Protein AF-A0A401PSB8-F1 (afdb_monomer)

Secondary structure (DSSP, 8-state):
--TTTTT-EEEEEES-EEEEEEETTEEEEEEEEPPPP---TTS--S-------EEEEEEEEEE--TTS-PPEEEEEE-EEEPPTTTTTT-SEEE-B--SHHHHHHHH-TTTS-HHHHHTT-S--S--EEEE--GGGGSTT--SGGGGS-------------------

InterPro domains:
  IPR003738 SOS response associated peptidase (SRAP) [PF02586] (5-138)
  IPR003738 SOS response associated peptidase (SRAP) [PTHR13604] (4-153)
  IPR036590 SOS response associated peptidase-like [G3DSA:3.90.1680.10] (1-156)
  IPR036590 SOS response associated peptidase-like [SSF143081] (4-150)

Mean predicted aligned error: 9.27 Å

pLDDT: mean 84.74, std 18.66, range [34.97, 98.44]

Foldseek 3Di:
DDLLQVLQKDWDKDQFDWFWADDPNDTWIKTKHFDFDPPPPPPPDPDDPDGDIWTFIKGWDWDADPVGDDIDIDMDFDKDAEDPVCVNGDRIDTLTQPDPVLNCLRNCCPPHHSVRNVVSRYYDPRMDMATADCCVVDVVDDDPSRNDHDDDPDPPPPPPPPPPDDD

Sequence (167 aa):
MDPFVKGQRCVVLADGFYEWQRQHGEKQPYFIYFPQTCEKEEAGGEEWAGRRLLTMAGLFDSWRPPCGGEALYTYTVITVEASKAMDWIHDRMPAILDGEEAVRMWLDYGEIPAMEAVKLIRPTESIALHPVSTVVNNSRNDFLECIKPIELGVKKVGVLFICFANS

Radius of gyration: 21.99 Å; Cα contacts (8 Å, |Δi|>4): 264; chains: 1; bounding box: 59×45×86 Å

Organism: Scyliorhinus torazame (NCBI:txid75743)

Nearest PDB structures (foldseek):
  6oeb-assembly1_A  TM=9.125E-01  e=1.019E-20  Homo sapiens
  6oov-assembly1_A  TM=9.532E-01  e=9.124E-20  Homo sapiens
  6oov-assembly1_B-2  TM=9.581E-01  e=1.397E-19  Homo sapiens
  5ko9-assembly1_A  TM=9.402E-01  e=4.670E-20  Homo sapiens
  6oea-assembly1_A  TM=9.131E-01  e=8.585E-20  Homo sapiens

Structure (mmCIF, N/CA/C/O backbone):
data_AF-A0A401PSB8-F1
#
_entry.id   AF-A0A401PSB8-F1
#
loop_
_atom_site.group_PDB
_atom_site.id
_atom_site.type_symbol
_atom_site.label_atom_id
_atom_site.label_alt_id
_atom_site.label_comp_id
_atom_site.label_asym_id
_atom_site.label_entity_id
_atom_site.label_seq_id
_atom_site.pdbx_PDB_ins_code
_atom_site.Cartn_x
_atom_site.Cartn_y
_atom_site.Cartn_z
_atom_site.occupancy
_atom_site.B_iso_or_equiv
_atom_site.auth_seq_id
_atom_site.auth_comp_id
_atom_site.auth_asym_id
_atom_site.auth_atom_id
_atom_site.pdbx_PDB_model_num
ATOM 1 N N . MET A 1 1 ? 9.169 -15.602 -17.769 1.00 48.00 1 MET A N 1
ATOM 2 C CA . MET A 1 1 ? 10.355 -14.925 -17.199 1.00 48.00 1 MET A CA 1
ATOM 3 C C . MET A 1 1 ? 9.893 -14.093 -16.022 1.00 48.00 1 MET A C 1
ATOM 5 O O . MET A 1 1 ? 8.833 -13.491 -16.127 1.00 48.00 1 MET A O 1
ATOM 9 N N . ASP A 1 2 ? 10.655 -14.127 -14.935 1.00 65.62 2 ASP A N 1
ATOM 10 C CA . ASP A 1 2 ? 10.351 -13.497 -13.649 1.00 65.62 2 ASP A CA 1
ATOM 11 C C . ASP A 1 2 ? 10.248 -11.952 -13.772 1.00 65.62 2 ASP A C 1
ATOM 13 O O . ASP A 1 2 ? 11.185 -11.337 -14.296 1.00 65.62 2 ASP A O 1
ATOM 17 N N . PRO A 1 3 ? 9.142 -11.311 -13.333 1.00 62.25 3 PRO A N 1
ATOM 18 C CA . PRO A 1 3 ? 8.975 -9.852 -13.351 1.00 62.25 3 PRO A CA 1
ATOM 19 C C . PRO A 1 3 ? 10.100 -9.081 -12.648 1.00 62.25 3 PRO A C 1
ATOM 21 O O . PRO A 1 3 ? 10.459 -7.984 -13.083 1.00 62.25 3 PRO A O 1
ATOM 24 N N . PHE A 1 4 ? 10.712 -9.666 -11.613 1.00 64.12 4 PHE A N 1
ATOM 25 C CA . PHE A 1 4 ? 11.840 -9.057 -10.904 1.00 64.12 4 PHE A CA 1
ATOM 26 C C . PHE A 1 4 ? 13.067 -8.882 -11.806 1.00 64.12 4 PHE A C 1
ATOM 28 O O . PHE A 1 4 ? 13.812 -7.912 -11.663 1.00 64.12 4 PHE A O 1
ATOM 35 N N . VAL A 1 5 ? 13.256 -9.792 -12.765 1.00 64.69 5 VAL A N 1
ATOM 36 C CA . VAL A 1 5 ? 14.401 -9.807 -13.687 1.00 64.69 5 VAL A CA 1
ATOM 37 C C . VAL A 1 5 ? 14.212 -8.822 -14.841 1.00 64.69 5 VAL A C 1
ATOM 39 O O . VAL A 1 5 ? 15.187 -8.307 -15.376 1.00 64.69 5 VAL A O 1
ATOM 42 N N . LYS A 1 6 ? 12.965 -8.506 -15.207 1.00 76.94 6 LYS A N 1
ATOM 43 C CA . LYS A 1 6 ? 12.656 -7.513 -16.250 1.00 76.94 6 LYS A CA 1
ATOM 44 C C . LYS A 1 6 ? 12.732 -6.061 -15.762 1.00 76.94 6 LYS A C 1
ATOM 46 O O . LYS A 1 6 ? 12.489 -5.157 -16.554 1.00 76.94 6 LYS A O 1
ATOM 51 N N . GLY A 1 7 ? 13.009 -5.835 -14.475 1.00 78.31 7 GLY A N 1
ATOM 52 C CA . GLY A 1 7 ? 13.048 -4.490 -13.897 1.00 78.31 7 GLY A CA 1
ATOM 53 C C . GLY A 1 7 ? 11.680 -3.808 -13.827 1.00 78.31 7 GLY A C 1
ATOM 54 O O . GLY A 1 7 ? 11.611 -2.592 -13.694 1.00 78.31 7 GLY A O 1
ATOM 55 N N . GLN A 1 8 ? 10.578 -4.563 -13.899 1.00 92.44 8 GLN A N 1
ATOM 56 C CA . GLN A 1 8 ? 9.222 -4.004 -13.893 1.00 92.44 8 GLN A CA 1
ATOM 57 C C . GLN A 1 8 ? 8.739 -3.702 -12.467 1.00 92.44 8 GLN A C 1
ATOM 59 O O . GLN A 1 8 ? 7.695 -4.177 -12.022 1.00 92.44 8 GLN A O 1
ATOM 64 N N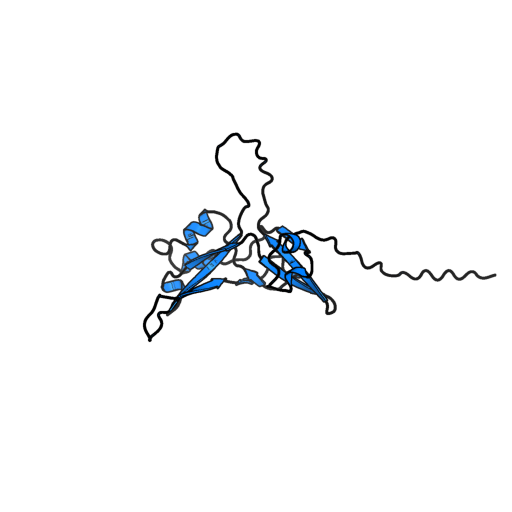 . ARG A 1 9 ? 9.543 -2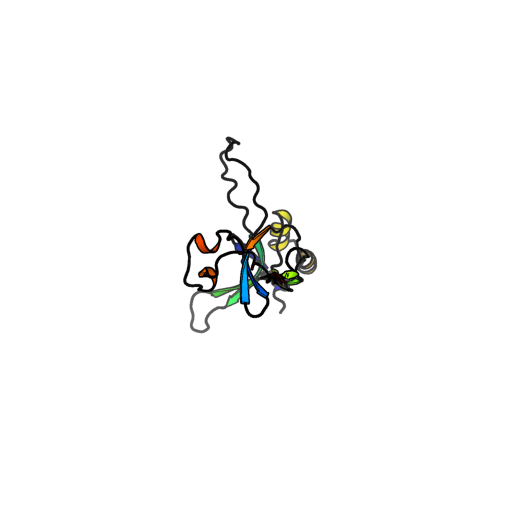.938 -11.727 1.00 95.06 9 ARG A N 1
ATOM 65 C CA . ARG A 1 9 ? 9.282 -2.532 -10.346 1.00 95.06 9 ARG A CA 1
ATOM 66 C C . ARG A 1 9 ? 8.634 -1.154 -10.344 1.00 95.06 9 ARG A C 1
ATOM 68 O O . ARG A 1 9 ? 9.072 -0.258 -11.058 1.00 95.06 9 ARG A O 1
ATOM 75 N N . CYS A 1 10 ? 7.582 -0.985 -9.555 1.00 96.62 10 CYS A N 1
ATOM 76 C CA . CYS A 1 10 ? 6.912 0.298 -9.366 1.00 96.62 10 CYS A CA 1
ATOM 77 C C . CYS A 1 10 ? 6.659 0.565 -7.882 1.00 96.62 10 CYS A C 1
ATOM 79 O O . CYS A 1 10 ? 6.723 -0.343 -7.051 1.00 96.62 10 CYS A O 1
ATOM 81 N N . VAL A 1 11 ? 6.366 1.821 -7.555 1.00 98.06 11 VAL A N 1
ATOM 82 C CA . VAL A 1 11 ? 5.865 2.213 -6.237 1.00 98.06 11 VAL A CA 1
ATOM 83 C C . VAL A 1 11 ? 4.413 2.629 -6.390 1.00 98.06 11 VAL A C 1
ATOM 85 O O . VAL A 1 11 ? 4.094 3.510 -7.185 1.00 98.06 11 VAL A O 1
ATOM 88 N N . VAL A 1 12 ? 3.536 1.970 -5.642 1.00 98.12 12 VAL A N 1
ATOM 89 C CA . VAL A 1 12 ? 2.115 2.301 -5.574 1.00 98.12 12 VAL A CA 1
ATOM 90 C C . VAL A 1 12 ? 1.926 3.299 -4.441 1.00 98.12 12 VAL A C 1
ATOM 92 O O . VAL A 1 12 ? 2.293 3.018 -3.299 1.00 98.12 12 VAL A O 1
ATOM 95 N N . LEU A 1 13 ? 1.379 4.463 -4.777 1.00 97.62 13 LEU A N 1
ATOM 96 C CA . LEU A 1 13 ? 1.123 5.549 -3.838 1.00 97.62 13 LEU A CA 1
ATOM 97 C C . LEU A 1 13 ? -0.315 5.482 -3.328 1.00 97.62 13 LEU A C 1
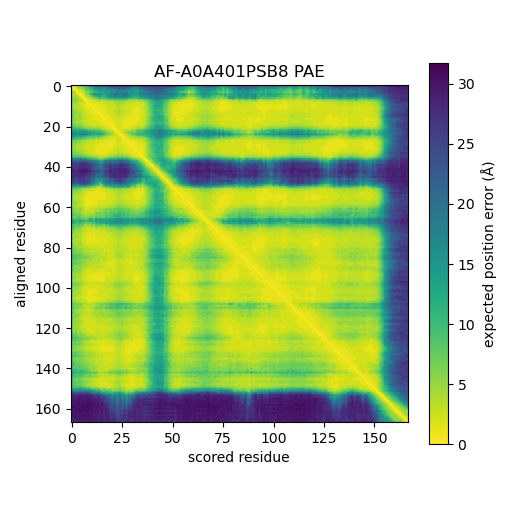ATOM 99 O O . LEU A 1 13 ? -1.237 5.239 -4.106 1.00 97.62 13 LEU A O 1
ATOM 103 N N . ALA A 1 14 ? -0.502 5.727 -2.034 1.00 96.31 14 ALA A N 1
ATOM 104 C CA . ALA A 1 14 ? -1.819 5.865 -1.421 1.00 96.31 14 ALA A CA 1
ATOM 105 C C . ALA A 1 14 ? -1.753 6.761 -0.177 1.00 96.31 14 ALA A C 1
ATOM 107 O O . ALA A 1 14 ? -0.714 6.838 0.472 1.00 96.31 14 ALA A O 1
ATOM 108 N N . ASP A 1 15 ? -2.867 7.377 0.224 1.00 94.75 15 ASP A N 1
ATOM 109 C CA . ASP A 1 15 ? -2.970 8.006 1.555 1.00 94.75 15 ASP A CA 1
ATOM 110 C C . ASP A 1 15 ? -2.819 6.977 2.689 1.00 94.75 15 ASP A C 1
ATOM 112 O O . ASP A 1 15 ? -2.384 7.289 3.797 1.00 94.75 15 ASP A O 1
ATOM 116 N N . GLY A 1 16 ? -3.219 5.743 2.395 1.00 96.06 16 GLY A N 1
ATOM 117 C CA . GLY A 1 16 ? -3.250 4.589 3.274 1.00 96.06 16 GLY A CA 1
ATOM 118 C C . GLY A 1 16 ? -4.023 3.455 2.603 1.00 96.06 16 GLY A C 1
ATOM 119 O O . GLY A 1 16 ? -4.469 3.583 1.462 1.00 96.06 16 GLY A O 1
ATOM 120 N N . PHE A 1 17 ? -4.200 2.343 3.304 1.00 97.25 17 PHE A N 1
ATOM 121 C CA . PHE A 1 17 ? -5.000 1.213 2.841 1.00 97.25 17 PHE A CA 1
ATOM 122 C C . PHE A 1 17 ? -6.001 0.781 3.910 1.00 97.25 17 PHE A C 1
ATOM 124 O O . PHE A 1 17 ? -5.859 1.109 5.089 1.00 97.25 17 PHE A O 1
ATOM 131 N N . TYR A 1 18 ? -7.026 0.051 3.482 1.00 97.38 18 TYR A N 1
ATOM 132 C CA . TYR A 1 18 ? -8.040 -0.500 4.371 1.00 97.38 18 TYR A CA 1
ATOM 133 C C . TYR A 1 18 ? -7.773 -1.972 4.646 1.00 97.38 18 TYR A C 1
ATOM 135 O O . TYR A 1 18 ? -7.424 -2.712 3.728 1.00 97.38 18 TYR A O 1
ATOM 143 N N . GLU A 1 19 ? -8.007 -2.403 5.882 1.00 97.50 19 GLU A N 1
ATOM 144 C CA . GLU A 1 19 ? -8.045 -3.821 6.230 1.00 97.50 19 GLU A CA 1
ATOM 145 C C . GLU A 1 19 ? -9.181 -4.111 7.216 1.00 97.50 19 GLU A C 1
ATOM 147 O O . GLU A 1 19 ? -9.534 -3.274 8.049 1.00 97.50 19 GLU A O 1
ATOM 152 N N . TRP A 1 20 ? -9.786 -5.295 7.112 1.00 96.62 20 TRP A N 1
ATOM 153 C CA . TRP A 1 20 ? -10.951 -5.678 7.905 1.00 96.62 20 TRP A CA 1
ATOM 154 C C . TRP A 1 20 ? -10.585 -6.706 8.962 1.00 96.62 20 TRP A C 1
ATOM 156 O O . TRP A 1 20 ? -10.456 -7.899 8.675 1.00 96.62 20 TRP A O 1
ATOM 166 N N . GLN A 1 21 ? -10.572 -6.265 10.217 1.00 95.75 21 GLN A N 1
ATOM 167 C CA . GLN A 1 21 ? -10.483 -7.176 11.341 1.00 95.75 21 GLN A CA 1
ATOM 168 C C . GLN A 1 21 ? -11.761 -8.013 11.439 1.00 95.75 21 GLN A C 1
ATOM 170 O O . GLN A 1 21 ? -12.870 -7.479 11.513 1.00 95.75 21 GLN A O 1
ATOM 175 N N . ARG A 1 22 ? -11.612 -9.337 11.498 1.00 91.62 22 ARG A N 1
ATOM 176 C CA . ARG A 1 22 ? -12.731 -10.262 11.713 1.00 91.62 22 ARG A CA 1
ATOM 177 C C . ARG A 1 22 ? -12.864 -10.588 13.196 1.00 91.62 22 ARG A C 1
ATOM 179 O O . ARG A 1 22 ? -11.980 -11.221 13.763 1.00 91.62 22 ARG A O 1
ATOM 186 N N . GLN A 1 23 ? -13.988 -10.224 13.810 1.00 83.75 23 GLN A N 1
ATOM 187 C CA . GLN A 1 23 ? -14.314 -10.618 15.183 1.00 83.75 23 GLN A CA 1
ATOM 188 C C . GLN A 1 23 ? -15.766 -11.077 15.285 1.00 83.75 23 GLN A C 1
ATOM 190 O O . GLN A 1 23 ? -16.672 -10.358 14.885 1.00 83.75 23 GLN A O 1
ATOM 195 N N . HIS A 1 24 ? -16.002 -12.260 15.861 1.00 81.06 24 HIS A N 1
ATOM 196 C CA . HIS A 1 24 ? -17.350 -12.761 16.182 1.00 81.06 24 HIS A CA 1
ATOM 197 C C . HIS A 1 24 ? -18.366 -12.700 15.018 1.00 81.06 24 HIS A C 1
ATOM 199 O O . HIS A 1 24 ? -19.553 -12.482 15.234 1.00 81.06 24 HIS A O 1
ATOM 205 N N . GLY A 1 25 ? -17.905 -12.889 13.776 1.00 82.50 25 GLY A N 1
ATOM 206 C CA . GLY A 1 25 ? -18.744 -12.816 12.571 1.00 82.50 25 GLY A CA 1
ATOM 207 C C . GLY A 1 25 ? -18.971 -11.401 12.022 1.00 82.50 25 GLY A C 1
ATOM 208 O O . GLY A 1 25 ? -19.492 -11.258 10.919 1.00 82.50 25 GLY A O 1
ATOM 209 N N . GLU A 1 26 ? -18.523 -10.368 12.734 1.00 88.06 26 GLU A N 1
ATOM 210 C CA . GLU A 1 26 ? -18.517 -8.976 12.290 1.00 88.06 26 GLU A CA 1
ATOM 211 C C . GLU A 1 26 ? -17.144 -8.610 11.693 1.00 88.06 26 GLU A C 1
ATOM 213 O O . GLU A 1 26 ? -16.110 -9.206 12.020 1.00 88.06 26 GLU A O 1
ATOM 218 N N . LYS A 1 27 ? -17.136 -7.635 10.775 1.00 93.00 27 LYS A N 1
ATOM 219 C CA . LYS A 1 27 ? -15.915 -7.080 10.179 1.00 93.00 27 LYS A CA 1
ATOM 220 C C . LYS A 1 27 ? -15.781 -5.612 10.557 1.00 93.00 27 LYS A C 1
ATOM 222 O O . LYS A 1 27 ? -16.610 -4.808 10.134 1.00 93.00 27 LYS A O 1
ATOM 227 N N . GLN A 1 28 ? -14.727 -5.275 11.291 1.00 95.81 28 GLN A N 1
ATOM 228 C CA . GLN A 1 28 ? -14.382 -3.897 11.619 1.00 95.81 28 GLN A CA 1
ATOM 229 C C . GLN A 1 28 ? -13.305 -3.392 10.644 1.00 95.81 28 GLN A C 1
ATOM 231 O O . GLN A 1 28 ? -12.190 -3.916 10.676 1.00 95.81 28 GLN A O 1
ATOM 236 N N . PRO A 1 29 ? -13.603 -2.409 9.774 1.00 96.94 29 PRO A N 1
ATOM 237 C CA . PRO A 1 29 ? -12.589 -1.806 8.918 1.00 96.94 29 PRO A CA 1
ATOM 238 C C . PRO A 1 29 ? -11.654 -0.884 9.708 1.00 96.94 29 PRO A C 1
ATOM 240 O O . PRO A 1 29 ? -12.083 -0.112 10.572 1.00 96.94 29 PRO A O 1
ATOM 243 N N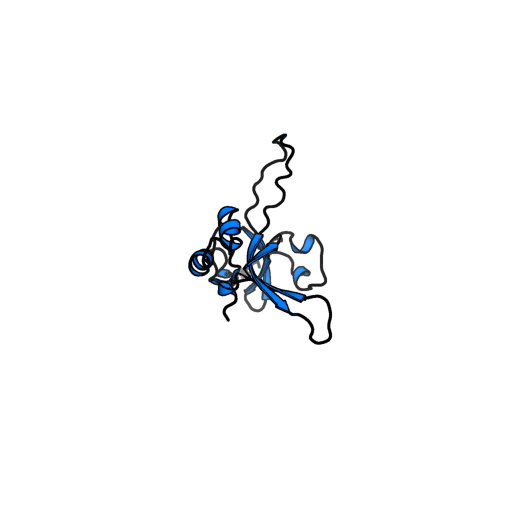 . TYR A 1 30 ? -10.376 -0.939 9.364 1.00 97.44 30 TYR A N 1
ATOM 244 C CA . TYR A 1 30 ? -9.323 -0.047 9.827 1.00 97.44 30 TYR A CA 1
ATOM 245 C C . TYR A 1 30 ? -8.702 0.661 8.632 1.00 97.44 30 TYR A C 1
ATOM 247 O O . TYR A 1 30 ? -8.571 0.069 7.563 1.00 97.44 30 TYR A O 1
ATOM 255 N N . PHE A 1 31 ? -8.309 1.916 8.826 1.00 97.62 31 PHE A N 1
ATOM 256 C CA . PHE A 1 31 ? -7.480 2.651 7.880 1.00 97.62 31 PHE A CA 1
ATOM 257 C C . PHE A 1 31 ? -6.046 2.694 8.407 1.00 97.62 31 PHE A C 1
ATOM 259 O O . PHE A 1 31 ? -5.824 3.107 9.547 1.00 97.62 31 PHE A O 1
ATOM 266 N N . ILE A 1 32 ? -5.093 2.240 7.592 1.00 97.44 32 ILE A N 1
ATOM 267 C CA . ILE A 1 32 ? -3.675 2.076 7.928 1.00 97.44 32 ILE A CA 1
ATOM 268 C C . ILE A 1 32 ? -2.833 2.978 7.023 1.00 97.44 32 ILE A C 1
ATOM 270 O O . ILE A 1 32 ? -2.998 2.974 5.806 1.00 97.44 32 ILE A O 1
ATOM 274 N N . TYR A 1 33 ? -1.929 3.758 7.609 1.00 96.50 33 TYR A N 1
ATOM 275 C CA . TYR A 1 33 ? -1.173 4.812 6.928 1.00 96.50 33 TYR A CA 1
ATOM 276 C C . TYR A 1 33 ? 0.177 5.051 7.620 1.00 96.50 33 TYR A C 1
ATOM 278 O O . TYR A 1 33 ? 0.407 4.580 8.736 1.00 96.50 33 TYR A O 1
ATOM 286 N N . PHE A 1 34 ? 1.092 5.789 6.984 1.00 95.25 34 PHE A N 1
ATOM 287 C CA . PHE A 1 34 ? 2.307 6.227 7.678 1.00 95.25 34 PHE A CA 1
ATOM 288 C C . PHE A 1 34 ? 1.964 7.193 8.817 1.00 95.25 34 PHE A C 1
ATOM 290 O O . PHE A 1 34 ? 1.100 8.054 8.631 1.00 95.25 34 PHE A O 1
ATOM 297 N N . PRO A 1 35 ? 2.668 7.145 9.962 1.00 92.75 35 PRO A N 1
ATOM 298 C CA . PRO A 1 35 ? 2.597 8.210 10.953 1.00 92.75 35 PRO A CA 1
ATOM 299 C C . PRO A 1 35 ? 2.866 9.568 10.294 1.00 92.75 35 PRO A C 1
ATOM 301 O O . PRO A 1 35 ? 3.847 9.736 9.568 1.00 92.75 35 PRO A O 1
ATOM 304 N N . GLN A 1 36 ? 1.961 10.515 10.520 1.00 88.56 36 GLN A N 1
ATOM 305 C CA . GLN A 1 36 ? 2.049 11.865 9.969 1.00 88.56 36 GLN A CA 1
ATOM 306 C C . GLN A 1 36 ? 2.802 12.746 10.963 1.00 88.56 36 GLN A C 1
ATOM 308 O O . GLN A 1 36 ? 2.509 12.705 12.160 1.00 88.56 36 GLN A O 1
ATOM 313 N N . THR A 1 37 ? 3.777 13.521 10.492 1.00 77.94 37 THR A N 1
ATOM 314 C CA . THR A 1 37 ? 4.449 14.510 11.332 1.00 77.94 37 THR A CA 1
ATOM 315 C C . THR A 1 37 ? 3.533 15.716 11.497 1.00 77.94 37 THR A C 1
ATOM 317 O O . THR A 1 37 ? 2.938 16.214 10.545 1.00 77.94 37 THR A O 1
ATOM 320 N N . CYS A 1 38 ? 3.400 16.200 12.729 1.00 56.75 38 CYS A N 1
ATOM 321 C CA . CYS A 1 38 ? 2.753 17.476 13.014 1.00 56.75 38 CYS A CA 1
ATOM 322 C C . CYS A 1 38 ? 3.741 18.610 12.707 1.00 56.75 38 CYS A C 1
ATOM 324 O O . CYS A 1 38 ? 4.046 19.415 13.587 1.0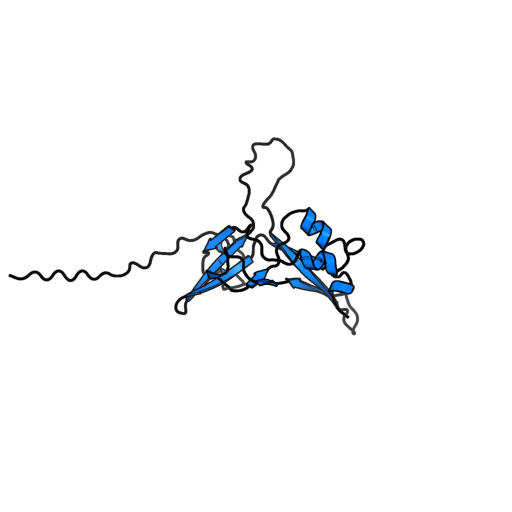0 56.75 38 CYS A O 1
ATOM 326 N N . GLU A 1 39 ? 4.324 18.639 11.508 1.00 52.97 39 GLU A N 1
ATOM 327 C CA . GLU A 1 39 ? 5.077 19.810 11.077 1.00 52.97 39 GLU A CA 1
ATOM 328 C C . GLU A 1 39 ? 4.048 20.891 10.792 1.00 52.97 39 GLU A C 1
ATOM 330 O O . GLU A 1 39 ? 3.423 20.959 9.737 1.00 52.97 39 GLU A O 1
ATOM 335 N N . LYS A 1 40 ? 3.778 21.672 11.839 1.00 46.97 40 LYS A N 1
ATOM 336 C CA . LYS A 1 40 ? 3.005 22.891 11.731 1.00 46.97 40 LYS A CA 1
ATOM 337 C C . LYS A 1 40 ? 3.574 23.714 10.581 1.00 46.97 40 LYS A C 1
ATOM 339 O O . LYS A 1 40 ? 4.790 23.840 10.451 1.00 46.97 40 LYS A O 1
ATOM 344 N N . GLU A 1 41 ? 2.676 24.375 9.871 1.00 49.41 41 GLU A N 1
ATOM 345 C CA . GLU A 1 41 ? 2.894 25.446 8.891 1.00 49.41 41 GLU A CA 1
ATOM 346 C C . GLU A 1 41 ? 3.704 26.659 9.442 1.00 49.41 41 GLU A C 1
ATOM 348 O O . GLU A 1 41 ? 3.647 27.753 8.892 1.00 49.41 41 GLU A O 1
ATOM 353 N N . GLU A 1 42 ? 4.435 26.515 10.557 1.00 46.75 42 GLU A N 1
ATOM 354 C CA . GLU A 1 42 ? 5.229 27.550 11.233 1.00 46.75 42 GLU A CA 1
ATOM 355 C C . GLU A 1 42 ? 6.653 27.698 10.655 1.00 46.75 42 GLU A C 1
ATOM 357 O O . GLU A 1 42 ? 7.359 28.644 11.006 1.00 46.75 42 GLU A O 1
ATOM 362 N N . ALA A 1 43 ? 7.093 26.819 9.750 1.00 45.84 43 ALA A N 1
ATOM 363 C CA . ALA A 1 43 ? 8.310 27.048 8.981 1.00 45.84 43 ALA A CA 1
ATOM 364 C C . ALA A 1 43 ? 7.949 27.829 7.713 1.00 45.84 43 ALA A C 1
ATOM 366 O O . ALA A 1 43 ? 7.386 27.270 6.780 1.00 45.84 43 ALA A O 1
ATOM 367 N N . GLY A 1 44 ? 8.290 29.120 7.670 1.00 46.25 44 GLY A N 1
ATOM 368 C CA . GLY A 1 44 ? 8.208 29.979 6.480 1.00 46.25 44 GLY A CA 1
ATOM 369 C C . GLY A 1 44 ? 9.162 29.574 5.343 1.00 46.25 44 GLY A C 1
ATOM 370 O O . GLY A 1 44 ? 9.829 30.434 4.775 1.00 46.25 44 GLY A O 1
ATOM 371 N N . GLY A 1 45 ? 9.270 28.274 5.059 1.00 52.03 45 GLY A N 1
ATOM 372 C CA . GLY A 1 45 ? 9.833 27.711 3.841 1.00 52.03 45 GLY A CA 1
ATOM 373 C C . GLY A 1 45 ? 8.700 27.380 2.872 1.00 52.03 45 GLY A C 1
ATOM 374 O O . GLY A 1 45 ? 7.655 26.878 3.271 1.00 52.03 45 GLY A O 1
ATOM 375 N N . GLU A 1 46 ? 8.895 27.693 1.597 1.00 48.53 46 GLU A N 1
ATOM 376 C CA . GLU A 1 46 ? 7.864 27.687 0.548 1.00 48.53 46 GLU A CA 1
ATOM 377 C C . GLU A 1 46 ? 7.429 26.284 0.068 1.00 48.53 46 GLU A C 1
ATOM 379 O O . GLU A 1 46 ? 6.737 26.171 -0.943 1.00 48.53 46 GLU A O 1
ATOM 384 N N . GLU A 1 47 ? 7.794 25.205 0.768 1.00 55.91 47 GLU A N 1
ATOM 385 C CA . GLU A 1 47 ? 7.402 23.842 0.395 1.00 55.91 47 GLU A CA 1
ATOM 386 C C . GLU A 1 47 ? 6.296 23.309 1.309 1.00 55.91 47 GLU A C 1
ATOM 388 O O . GLU A 1 47 ? 6.472 23.089 2.505 1.00 55.91 47 GLU A O 1
ATOM 393 N N . TRP A 1 48 ? 5.127 23.059 0.720 1.00 48.72 48 TRP A N 1
ATOM 394 C CA . TRP A 1 48 ? 4.084 22.255 1.345 1.00 48.72 48 TRP A CA 1
ATOM 395 C C . TRP A 1 48 ? 4.628 20.840 1.602 1.00 48.72 48 TRP A C 1
ATOM 397 O O . TRP A 1 48 ? 4.771 20.061 0.665 1.00 48.72 48 TRP A O 1
ATOM 407 N N . ALA A 1 49 ? 4.896 20.484 2.864 1.00 55.34 49 ALA A N 1
ATOM 408 C CA . ALA A 1 49 ? 5.360 19.136 3.231 1.00 55.34 49 ALA A CA 1
ATOM 409 C C . ALA A 1 49 ? 4.286 18.043 3.035 1.00 55.34 49 ALA A C 1
ATOM 411 O O . ALA A 1 49 ? 4.594 16.852 3.062 1.00 55.34 49 ALA A O 1
ATOM 412 N N . GLY A 1 50 ? 3.028 18.443 2.799 1.00 65.69 50 GLY A N 1
ATOM 413 C CA . GLY A 1 50 ? 1.936 17.542 2.445 1.00 65.69 50 GLY A CA 1
ATOM 414 C C . GLY A 1 50 ? 1.636 16.462 3.485 1.00 65.69 50 GLY A C 1
ATOM 415 O O . GLY A 1 50 ? 2.147 16.446 4.603 1.00 65.69 50 GLY A O 1
ATOM 416 N N . ARG A 1 51 ? 0.750 15.538 3.108 1.00 79.00 51 ARG A N 1
ATOM 417 C CA . ARG A 1 51 ? 0.545 14.290 3.844 1.00 79.00 51 ARG A CA 1
ATOM 418 C C . ARG A 1 51 ? 1.620 13.306 3.394 1.00 79.00 51 ARG A C 1
ATOM 420 O O . ARG A 1 51 ? 1.830 13.127 2.195 1.00 79.00 51 ARG A O 1
ATOM 427 N N . ARG A 1 52 ? 2.267 12.622 4.335 1.00 90.75 52 ARG A N 1
ATOM 428 C CA . ARG A 1 52 ? 3.219 11.554 4.028 1.00 90.75 52 ARG A CA 1
ATOM 429 C C . ARG A 1 52 ? 2.471 10.367 3.419 1.00 90.75 52 ARG A C 1
ATOM 431 O O . ARG A 1 52 ? 1.802 9.628 4.147 1.00 90.75 52 ARG A O 1
ATOM 438 N N . LEU A 1 53 ? 2.584 10.205 2.101 1.00 94.19 53 LEU A N 1
ATOM 439 C CA . LEU A 1 53 ? 1.943 9.127 1.347 1.00 94.19 53 LEU A CA 1
ATOM 440 C C . LEU A 1 53 ? 2.580 7.774 1.648 1.00 94.19 53 LEU A C 1
ATOM 442 O O . LEU A 1 53 ? 3.799 7.654 1.775 1.00 94.19 53 LEU A O 1
ATOM 446 N N . LEU A 1 54 ? 1.740 6.745 1.701 1.00 96.38 54 LEU A N 1
ATOM 447 C CA . LEU A 1 54 ? 2.158 5.358 1.749 1.00 96.38 54 LEU A CA 1
ATOM 448 C C . LEU A 1 54 ? 2.779 4.947 0.413 1.00 96.38 54 LEU A C 1
ATOM 450 O O . LEU A 1 54 ? 2.177 5.109 -0.648 1.00 96.38 54 LEU A O 1
ATOM 454 N N . THR A 1 55 ? 3.971 4.374 0.487 1.00 98.00 55 THR A N 1
ATOM 455 C CA . THR A 1 55 ? 4.771 3.905 -0.644 1.00 98.00 55 THR A CA 1
ATOM 456 C C . THR A 1 55 ? 4.843 2.386 -0.588 1.00 98.00 55 THR A C 1
ATOM 458 O O . THR A 1 55 ? 5.547 1.815 0.240 1.00 98.00 55 THR A O 1
ATOM 461 N N . MET A 1 56 ? 4.093 1.704 -1.450 1.00 98.44 56 MET A N 1
ATOM 462 C CA . MET A 1 56 ? 4.031 0.240 -1.470 1.00 98.44 56 MET A CA 1
ATOM 463 C C . MET A 1 56 ? 4.820 -0.318 -2.652 1.00 98.44 56 MET A C 1
ATOM 465 O O . MET A 1 56 ? 4.661 0.137 -3.785 1.00 98.44 56 MET A O 1
ATOM 469 N N . ALA A 1 57 ? 5.653 -1.324 -2.403 1.00 97.94 57 ALA A N 1
ATOM 470 C CA . ALA A 1 57 ? 6.386 -2.020 -3.447 1.00 97.94 57 ALA A CA 1
ATOM 471 C C . ALA A 1 57 ? 5.410 -2.780 -4.354 1.00 97.94 57 ALA A C 1
ATOM 473 O O . ALA A 1 57 ? 4.635 -3.628 -3.902 1.00 97.94 57 ALA A O 1
ATOM 474 N N . GLY A 1 58 ? 5.457 -2.474 -5.646 1.00 97.19 58 GLY A N 1
ATOM 475 C CA . GLY A 1 58 ? 4.650 -3.119 -6.665 1.00 97.19 58 GLY A CA 1
ATOM 476 C C . GLY A 1 58 ? 5.481 -3.657 -7.821 1.00 97.19 58 GLY A C 1
ATOM 477 O O . GLY A 1 58 ? 6.641 -3.290 -8.027 1.00 97.19 58 GLY A O 1
ATOM 478 N N . LEU A 1 59 ? 4.850 -4.534 -8.589 1.00 95.62 59 LEU A N 1
ATOM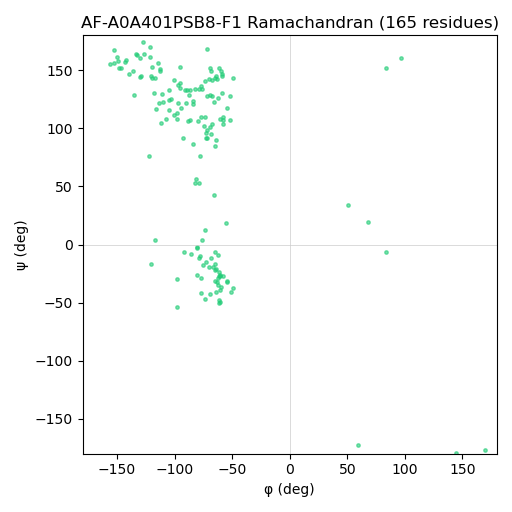 479 C CA . LEU A 1 59 ? 5.332 -4.987 -9.889 1.00 95.62 59 LEU A CA 1
ATOM 480 C C . LEU A 1 59 ? 4.322 -4.561 -10.940 1.00 95.62 59 LEU A C 1
ATOM 482 O O . LEU A 1 59 ? 3.121 -4.609 -10.675 1.00 95.62 59 LEU A O 1
ATOM 486 N N . PHE A 1 60 ? 4.786 -4.180 -12.123 1.00 95.12 60 PHE A N 1
ATOM 487 C CA . PHE A 1 60 ? 3.907 -3.842 -13.235 1.00 95.12 60 PHE A CA 1
ATOM 488 C C . PHE A 1 60 ? 4.168 -4.717 -14.457 1.00 95.12 60 PHE A C 1
ATOM 490 O O . PHE A 1 60 ? 5.212 -5.345 -14.586 1.00 95.12 60 PHE A O 1
ATOM 497 N N . ASP A 1 61 ? 3.206 -4.770 -15.368 1.00 92.94 61 ASP A N 1
ATOM 498 C CA . ASP A 1 61 ? 3.404 -5.338 -16.695 1.00 92.94 61 ASP A CA 1
ATOM 499 C C . ASP A 1 61 ? 2.622 -4.531 -17.728 1.00 92.94 61 ASP A C 1
ATOM 501 O O . ASP A 1 61 ? 1.663 -3.828 -17.395 1.00 92.94 61 ASP A O 1
ATOM 505 N N . SER A 1 62 ? 3.060 -4.614 -18.981 1.00 91.50 62 SER A N 1
ATOM 506 C CA . SER A 1 62 ? 2.407 -3.961 -20.108 1.00 91.50 62 SER A CA 1
ATOM 507 C C . SER A 1 62 ? 1.836 -5.008 -21.055 1.00 91.50 62 SER A C 1
ATOM 509 O O . SER A 1 62 ? 2.579 -5.819 -21.613 1.00 91.50 62 SER A O 1
ATOM 511 N N . TRP A 1 63 ? 0.534 -4.952 -21.298 1.00 91.50 63 TRP A N 1
ATOM 512 C CA . TRP A 1 63 ? -0.152 -5.812 -22.250 1.00 91.50 63 TRP A CA 1
ATOM 513 C C . TRP A 1 63 ? -0.623 -4.999 -23.456 1.00 91.50 63 TRP A C 1
ATOM 515 O O . TRP A 1 63 ? -1.267 -3.964 -23.307 1.00 91.50 63 TRP A O 1
ATOM 525 N N . ARG A 1 64 ? -0.307 -5.456 -24.672 1.00 91.62 64 ARG A N 1
ATOM 526 C CA . ARG A 1 64 ? -0.767 -4.819 -25.916 1.00 91.62 64 ARG A CA 1
ATOM 527 C C . ARG A 1 64 ? -1.889 -5.652 -26.542 1.00 91.62 64 ARG A C 1
ATOM 529 O O . ARG A 1 64 ? -1.654 -6.835 -26.805 1.00 91.62 64 ARG A O 1
ATOM 536 N N . PRO A 1 65 ? -3.070 -5.067 -26.812 1.00 92.25 65 PRO A N 1
ATOM 537 C CA . PRO A 1 65 ? -4.162 -5.779 -27.463 1.00 92.25 65 PRO A CA 1
ATOM 538 C C . PRO A 1 65 ? -3.747 -6.317 -28.845 1.00 92.25 65 PRO A C 1
ATOM 540 O O . PRO A 1 65 ? -3.237 -5.547 -29.665 1.00 92.25 65 PRO A O 1
ATOM 543 N N . PRO A 1 66 ? -3.998 -7.603 -29.160 1.00 91.00 66 PRO A N 1
ATOM 544 C CA . PRO A 1 66 ? -3.671 -8.172 -30.472 1.00 91.00 66 PRO A CA 1
ATOM 545 C C . PRO A 1 66 ? -4.402 -7.498 -31.639 1.00 91.00 66 PRO A C 1
ATOM 547 O O . PRO A 1 66 ? -3.901 -7.477 -32.758 1.00 91.00 66 PRO A O 1
ATOM 550 N N . CYS A 1 67 ? -5.582 -6.933 -31.379 1.00 90.50 67 CYS A N 1
ATOM 551 C CA . CYS A 1 67 ? -6.390 -6.191 -32.345 1.00 90.50 67 CYS A CA 1
ATOM 552 C C . CYS A 1 67 ? -5.873 -4.767 -32.635 1.00 90.50 67 CYS A C 1
ATOM 554 O O . CYS A 1 67 ? -6.505 -4.042 -33.401 1.00 90.50 67 CYS A O 1
ATOM 556 N N . GLY A 1 68 ? -4.731 -4.375 -32.061 1.00 88.31 68 GLY A N 1
ATOM 557 C CA . GLY A 1 68 ? -4.230 -3.004 -32.097 1.00 88.31 68 GLY A CA 1
ATOM 558 C C . GLY A 1 68 ? -4.854 -2.137 -30.999 1.00 88.31 68 GLY A C 1
ATOM 559 O O . GLY A 1 68 ? -5.958 -2.400 -30.527 1.00 88.31 68 GLY A O 1
ATOM 560 N N . GLY A 1 69 ? -4.116 -1.118 -30.555 1.00 90.38 69 GLY A N 1
ATOM 561 C CA . GLY A 1 69 ? -4.534 -0.210 -29.484 1.00 90.38 69 GLY A CA 1
ATOM 562 C C . GLY A 1 69 ? -3.376 0.244 -28.596 1.00 90.38 69 GLY A C 1
ATOM 563 O O . GLY A 1 69 ? -2.217 -0.127 -28.813 1.00 90.38 69 GLY A O 1
ATOM 564 N N . GLU A 1 70 ? -3.702 1.057 -27.593 1.00 93.00 70 GLU A N 1
ATOM 565 C CA . GLU A 1 70 ? -2.747 1.496 -26.576 1.00 93.00 70 GLU A CA 1
ATOM 566 C C . GLU A 1 70 ? -2.317 0.332 -25.673 1.00 93.00 70 GLU A C 1
ATOM 568 O O . GLU A 1 70 ? -3.060 -0.628 -25.453 1.00 93.00 70 GLU A O 1
ATOM 573 N N . ALA A 1 71 ? -1.084 0.401 -25.167 1.00 92.88 71 ALA A N 1
ATOM 574 C CA . ALA A 1 71 ? -0.590 -0.579 -24.211 1.00 92.88 71 ALA A CA 1
ATOM 575 C C . ALA A 1 71 ? -1.274 -0.368 -22.854 1.00 92.88 71 ALA A C 1
ATOM 577 O O . ALA A 1 71 ? -1.243 0.730 -22.303 1.00 92.88 71 ALA A O 1
ATOM 578 N N . LEU A 1 72 ? -1.850 -1.432 -22.303 1.00 93.69 72 LEU A N 1
ATOM 579 C CA . LEU A 1 72 ? -2.419 -1.448 -20.966 1.00 93.69 72 LEU A CA 1
ATOM 580 C C . LEU A 1 72 ? -1.313 -1.712 -19.947 1.00 93.69 72 LEU A C 1
ATOM 582 O O . LEU A 1 72 ? -0.678 -2.764 -19.990 1.00 93.69 72 LEU A O 1
ATOM 586 N N . TYR A 1 73 ? -1.120 -0.788 -19.012 1.00 94.12 73 TYR A N 1
ATOM 587 C CA . TYR A 1 73 ? -0.228 -0.979 -17.874 1.00 94.12 73 TYR A CA 1
ATOM 588 C C . TYR A 1 73 ? -1.041 -1.416 -16.661 1.00 94.12 73 TYR A C 1
ATOM 590 O O . TYR A 1 73 ? -1.956 -0.721 -16.225 1.00 94.12 73 TYR A O 1
ATOM 598 N N . THR A 1 74 ? -0.700 -2.576 -16.114 1.00 95.44 74 THR A N 1
ATOM 599 C CA . THR A 1 74 ? -1.309 -3.119 -14.894 1.00 95.44 74 THR A CA 1
ATOM 600 C C . THR A 1 74 ? -0.246 -3.308 -13.836 1.00 95.44 74 THR A C 1
ATOM 602 O O . THR A 1 74 ? 0.910 -3.548 -14.175 1.00 95.44 74 THR A O 1
ATOM 605 N N . TYR A 1 75 ? -0.630 -3.252 -12.566 1.00 97.06 75 TYR A N 1
ATOM 606 C CA . TYR A 1 75 ? 0.282 -3.487 -11.457 1.00 97.06 75 TYR A CA 1
ATOM 607 C C . TYR A 1 75 ? -0.314 -4.445 -10.428 1.00 97.06 75 TYR A C 1
ATOM 609 O O . TYR A 1 75 ? -1.522 -4.672 -10.383 1.00 97.06 75 TYR A O 1
ATOM 617 N N . THR A 1 76 ? 0.554 -4.985 -9.583 1.00 96.56 76 THR A N 1
ATOM 618 C CA . THR A 1 76 ? 0.209 -5.726 -8.372 1.00 96.56 76 THR A CA 1
ATOM 619 C C . THR A 1 76 ? 1.013 -5.176 -7.204 1.00 96.56 76 THR A C 1
ATOM 621 O O . THR A 1 76 ? 2.177 -4.813 -7.368 1.00 96.56 76 THR A O 1
ATOM 624 N N . VAL A 1 77 ? 0.408 -5.135 -6.019 1.00 98.00 77 VAL A N 1
ATOM 625 C CA . VAL A 1 77 ? 1.099 -4.790 -4.769 1.00 98.00 77 VAL A CA 1
ATOM 626 C C . VAL A 1 77 ? 1.712 -6.059 -4.183 1.00 98.00 77 VAL A C 1
ATOM 628 O O . VAL A 1 77 ? 1.052 -7.097 -4.113 1.00 98.00 77 VAL A O 1
ATOM 631 N N . ILE A 1 78 ? 2.978 -5.996 -3.777 1.00 97.25 78 ILE A N 1
ATOM 632 C CA . ILE A 1 78 ? 3.653 -7.105 -3.101 1.00 97.25 78 ILE A CA 1
ATOM 633 C C . ILE A 1 78 ? 3.181 -7.147 -1.646 1.00 97.25 78 ILE A C 1
ATOM 635 O O . ILE A 1 78 ? 3.103 -6.116 -0.981 1.00 97.25 78 ILE A O 1
ATOM 639 N N . THR A 1 79 ? 2.892 -8.346 -1.139 1.00 97.44 79 THR A N 1
ATOM 640 C CA . THR A 1 79 ? 2.505 -8.553 0.263 1.00 97.44 79 THR A CA 1
ATOM 641 C C . THR A 1 79 ? 3.564 -9.343 1.022 1.00 97.44 79 THR A C 1
ATOM 643 O O . THR A 1 79 ? 4.239 -10.212 0.466 1.00 97.44 79 THR A O 1
ATOM 646 N N . VAL A 1 80 ? 3.667 -9.066 2.316 1.00 97.38 80 VAL A N 1
ATOM 647 C CA . VAL A 1 80 ? 4.532 -9.737 3.295 1.00 97.38 80 VAL A CA 1
ATOM 648 C C . VAL A 1 80 ? 3.692 -10.194 4.488 1.00 97.38 80 VAL A C 1
ATOM 650 O O . VAL A 1 80 ? 2.490 -9.926 4.545 1.00 97.38 80 VAL A O 1
ATOM 653 N N . GLU A 1 81 ? 4.301 -10.932 5.413 1.00 97.25 81 GLU A N 1
ATOM 654 C CA . GLU A 1 81 ? 3.684 -11.219 6.714 1.00 97.25 81 GLU A CA 1
ATOM 655 C C . GLU A 1 81 ? 3.381 -9.914 7.455 1.00 97.25 81 GLU A C 1
ATOM 657 O O . GLU A 1 81 ? 4.106 -8.932 7.299 1.00 97.25 81 GLU A O 1
ATOM 662 N N . ALA A 1 82 ? 2.297 -9.892 8.228 1.00 95.88 82 ALA A N 1
ATOM 663 C CA . ALA A 1 82 ? 1.943 -8.728 9.029 1.00 95.88 82 ALA A CA 1
ATOM 664 C C . ALA A 1 82 ? 2.999 -8.426 10.105 1.00 95.88 82 ALA A C 1
ATOM 666 O O . ALA A 1 82 ? 3.596 -9.324 10.699 1.00 95.88 82 ALA A O 1
ATOM 667 N N . SER A 1 83 ? 3.206 -7.137 10.368 1.00 94.81 83 SER A N 1
ATOM 668 C CA . SER A 1 83 ? 3.968 -6.663 11.521 1.00 94.81 83 SER A CA 1
ATOM 669 C C . SER A 1 83 ? 3.189 -6.870 12.821 1.00 94.81 83 SER A C 1
ATOM 671 O O . SER A 1 83 ? 1.979 -7.116 12.802 1.00 94.81 83 SER A O 1
ATOM 673 N N . LYS A 1 84 ? 3.849 -6.714 13.975 1.00 93.94 84 LYS A N 1
ATOM 674 C CA . LYS A 1 84 ? 3.174 -6.853 15.283 1.00 93.94 84 LYS A CA 1
ATOM 675 C C . LYS A 1 84 ? 2.045 -5.840 15.469 1.00 93.94 84 LYS A C 1
ATOM 677 O O . LYS A 1 84 ? 1.097 -6.085 16.203 1.00 93.94 84 LYS A O 1
ATOM 682 N N . ALA A 1 85 ? 2.144 -4.688 14.810 1.00 91.19 85 ALA A N 1
ATOM 683 C CA . ALA A 1 85 ? 1.096 -3.677 14.828 1.00 91.19 85 ALA A CA 1
ATOM 684 C C . ALA A 1 85 ? -0.176 -4.089 14.056 1.00 91.19 85 ALA A C 1
ATOM 686 O O . ALA A 1 85 ? -1.230 -3.503 14.302 1.00 91.19 85 ALA A O 1
ATOM 687 N N . MET A 1 86 ? -0.101 -5.070 13.147 1.00 93.69 86 MET A N 1
ATOM 688 C CA . MET A 1 86 ? -1.196 -5.448 12.243 1.00 93.69 86 MET A CA 1
ATOM 689 C C . MET A 1 86 ? -1.666 -6.904 12.391 1.00 93.69 86 MET A C 1
ATOM 691 O O . MET A 1 86 ? -2.775 -7.214 11.958 1.00 93.69 86 MET A O 1
ATOM 695 N N . ASP A 1 87 ? -0.881 -7.784 13.018 1.00 95.00 87 ASP A N 1
ATOM 696 C CA . ASP A 1 87 ? -1.161 -9.228 13.114 1.00 95.00 87 ASP A CA 1
ATOM 697 C C . ASP A 1 87 ? -2.549 -9.576 13.695 1.00 95.00 87 ASP A C 1
ATOM 699 O O . ASP A 1 87 ? -3.192 -10.542 13.285 1.00 95.00 87 ASP A O 1
ATOM 703 N N . TRP A 1 88 ? -3.055 -8.745 14.604 1.00 94.12 88 TRP A N 1
ATOM 704 C CA . TRP A 1 88 ? -4.361 -8.862 15.248 1.00 94.12 88 TRP A CA 1
ATOM 705 C C . TRP A 1 88 ? -5.535 -8.3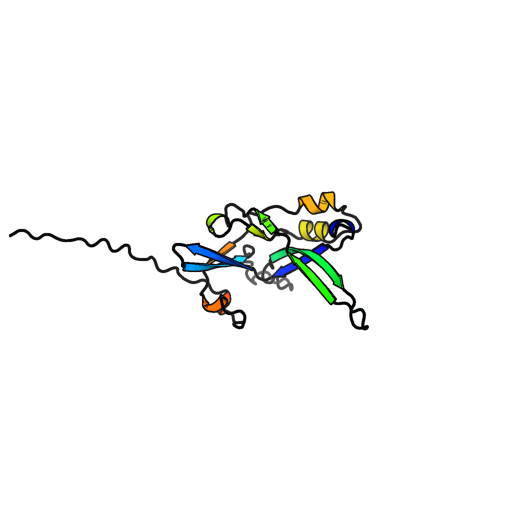98 14.361 1.00 94.12 88 TRP A C 1
ATOM 707 O O . TRP A 1 88 ? -6.703 -8.610 14.714 1.00 94.12 88 TRP A O 1
ATOM 717 N N . ILE A 1 89 ? -5.242 -7.766 13.219 1.00 94.38 89 ILE A N 1
ATOM 718 C CA . ILE A 1 89 ? -6.195 -7.379 12.169 1.00 94.38 89 ILE A CA 1
ATOM 719 C C . ILE A 1 89 ? -6.187 -8.420 11.043 1.00 94.38 89 ILE A C 1
ATOM 721 O O . ILE A 1 89 ? -7.251 -8.926 10.680 1.00 94.38 89 ILE A O 1
ATOM 725 N N . HIS A 1 90 ? -5.006 -8.723 10.492 1.00 95.31 90 HIS A N 1
ATOM 726 C CA . HIS A 1 90 ? -4.807 -9.644 9.370 1.00 95.31 90 HIS A CA 1
ATOM 727 C C . HIS A 1 90 ? -3.377 -10.213 9.385 1.00 95.31 90 HIS A C 1
ATOM 729 O O . HIS A 1 90 ? -2.457 -9.577 9.885 1.00 95.31 90 HIS A O 1
ATOM 735 N N . ASP A 1 91 ? -3.160 -11.384 8.787 1.00 95.88 91 ASP A N 1
ATOM 736 C CA . ASP A 1 91 ? -1.864 -12.088 8.748 1.00 95.88 91 ASP A CA 1
ATOM 737 C C . ASP A 1 91 ? -0.891 -11.557 7.674 1.00 95.88 91 ASP A C 1
ATOM 739 O O . ASP A 1 91 ? 0.253 -12.006 7.562 1.00 95.88 91 ASP A O 1
ATOM 743 N N . ARG A 1 92 ? -1.335 -10.590 6.868 1.00 96.75 92 ARG A N 1
ATOM 744 C CA . ARG A 1 92 ? -0.616 -10.062 5.703 1.00 96.75 92 ARG A CA 1
ATOM 745 C C . ARG A 1 92 ? -0.691 -8.549 5.679 1.00 96.75 92 ARG A C 1
ATOM 747 O O . ARG A 1 92 ? -1.697 -7.980 6.083 1.00 96.75 92 ARG A O 1
ATOM 754 N N . MET A 1 93 ? 0.344 -7.924 5.132 1.00 97.44 93 MET A N 1
ATOM 755 C CA . MET A 1 93 ? 0.384 -6.484 4.888 1.00 97.44 93 MET A CA 1
ATOM 756 C C . MET A 1 93 ? 1.085 -6.165 3.562 1.00 97.44 93 MET A C 1
ATOM 758 O O . MET A 1 93 ? 1.859 -6.994 3.069 1.00 97.44 93 MET A O 1
ATOM 762 N N . PRO A 1 94 ? 0.857 -4.985 2.961 1.00 97.94 94 PRO A N 1
ATOM 763 C CA . PRO A 1 94 ? 1.667 -4.516 1.843 1.00 97.94 94 PRO A CA 1
ATOM 764 C C . PRO A 1 94 ? 3.146 -4.400 2.232 1.00 97.94 94 PRO A C 1
ATOM 766 O O . PRO A 1 94 ? 3.478 -4.010 3.351 1.00 97.94 94 PRO A O 1
ATOM 769 N N . ALA A 1 95 ? 4.044 -4.691 1.295 1.00 98.00 95 ALA A N 1
ATOM 770 C CA . ALA A 1 95 ? 5.460 -4.393 1.449 1.00 98.00 95 ALA A CA 1
ATOM 771 C C . ALA A 1 95 ? 5.673 -2.876 1.331 1.00 98.00 95 ALA A C 1
ATOM 773 O O . ALA A 1 95 ? 5.688 -2.324 0.231 1.00 98.00 95 ALA A O 1
ATOM 774 N N . ILE A 1 96 ? 5.784 -2.196 2.468 1.00 98.12 96 ILE A N 1
ATOM 775 C CA . ILE A 1 96 ? 5.914 -0.738 2.534 1.00 98.12 96 ILE A CA 1
ATOM 776 C C . ILE A 1 96 ? 7.394 -0.341 2.440 1.00 98.12 96 ILE A C 1
ATOM 778 O O . ILE A 1 96 ? 8.233 -0.833 3.193 1.00 98.12 96 ILE A O 1
ATOM 782 N N . LEU A 1 97 ? 7.701 0.582 1.531 1.00 97.62 97 LEU A N 1
ATOM 783 C CA . LEU A 1 97 ? 9.028 1.154 1.313 1.00 97.62 97 LEU A CA 1
ATOM 784 C C . LEU A 1 97 ? 9.174 2.429 2.145 1.00 97.62 97 LEU A C 1
ATOM 786 O O . LEU A 1 97 ? 8.808 3.515 1.703 1.00 97.62 97 LEU A O 1
ATOM 790 N N . ASP A 1 98 ? 9.680 2.296 3.368 1.00 95.12 98 ASP A N 1
ATOM 791 C CA . ASP A 1 98 ? 9.839 3.419 4.296 1.00 95.12 98 ASP A CA 1
ATOM 792 C C . ASP A 1 98 ? 11.060 4.288 3.933 1.00 95.12 98 ASP A C 1
ATOM 794 O O . ASP A 1 98 ? 12.209 3.871 4.095 1.00 95.12 98 ASP A O 1
ATOM 798 N N . GLY A 1 99 ? 10.789 5.500 3.442 1.00 93.44 99 GLY A N 1
ATOM 799 C CA . GLY A 1 99 ? 11.793 6.525 3.152 1.00 93.44 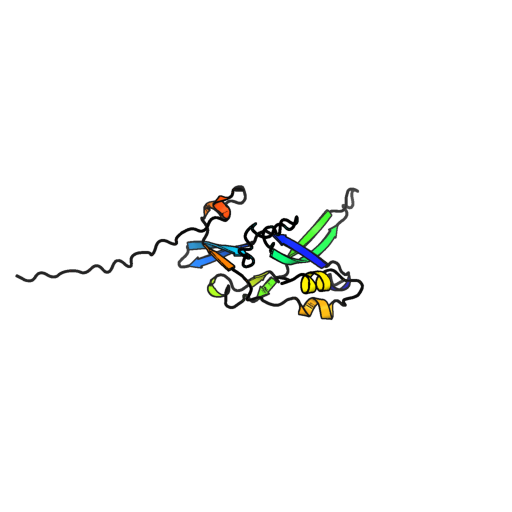99 GLY A CA 1
ATOM 800 C C . GLY A 1 99 ? 12.245 6.575 1.690 1.00 93.44 99 GLY A C 1
ATOM 801 O O . GLY A 1 99 ? 12.085 5.627 0.919 1.00 93.44 99 GLY A O 1
ATOM 802 N N . GLU A 1 100 ? 12.832 7.710 1.309 1.00 93.81 100 GLU A N 1
ATOM 803 C CA . GLU A 1 100 ? 13.258 7.985 -0.071 1.00 93.81 100 GLU A CA 1
ATOM 804 C C . GLU A 1 100 ? 14.336 7.017 -0.564 1.00 93.81 100 GLU A C 1
ATOM 806 O O . GLU A 1 100 ? 14.324 6.616 -1.724 1.00 93.81 100 GLU A O 1
ATOM 811 N N . GLU A 1 101 ? 15.238 6.592 0.323 1.00 95.06 101 GLU A N 1
ATOM 812 C CA . GLU A 1 101 ? 16.292 5.628 0.006 1.00 95.06 101 GLU A CA 1
ATOM 813 C C . GLU A 1 101 ? 15.709 4.288 -0.455 1.00 95.06 101 GLU A C 1
ATOM 815 O O . GLU A 1 101 ? 16.073 3.781 -1.514 1.00 95.06 101 GLU A O 1
ATOM 820 N N . ALA A 1 102 ? 14.754 3.738 0.303 1.00 96.19 102 ALA A N 1
ATOM 821 C CA . ALA A 1 102 ? 14.110 2.472 -0.028 1.00 96.19 102 ALA A CA 1
ATOM 822 C C . ALA A 1 102 ? 13.326 2.570 -1.345 1.00 96.19 102 ALA A C 1
ATOM 824 O O . ALA A 1 102 ? 13.388 1.661 -2.173 1.00 96.19 102 ALA A O 1
ATOM 825 N N . VAL A 1 103 ? 12.630 3.690 -1.564 1.00 96.88 103 VAL A N 1
ATOM 826 C CA . VAL A 1 103 ? 11.930 3.976 -2.824 1.00 96.88 103 VAL A CA 1
ATOM 827 C C . VAL A 1 103 ? 12.908 4.045 -3.996 1.00 96.88 103 VAL A C 1
ATOM 829 O O . VAL A 1 103 ? 12.679 3.391 -5.015 1.00 96.88 103 VAL A O 1
ATOM 832 N N . ARG A 1 104 ? 14.016 4.780 -3.851 1.00 96.12 104 ARG A N 1
ATOM 833 C CA . ARG A 1 104 ? 15.040 4.915 -4.893 1.00 96.12 104 ARG A CA 1
ATOM 834 C C . ARG A 1 104 ? 15.655 3.566 -5.235 1.00 96.12 104 ARG A C 1
ATOM 836 O O . ARG A 1 104 ? 15.668 3.190 -6.401 1.00 96.12 104 ARG A O 1
ATOM 843 N N . MET A 1 105 ? 16.096 2.815 -4.226 1.00 95.12 105 MET A N 1
ATOM 844 C CA . MET A 1 105 ? 16.677 1.485 -4.422 1.00 95.12 105 MET A CA 1
ATOM 845 C C . MET A 1 105 ? 15.694 0.520 -5.100 1.00 95.12 105 MET A C 1
ATOM 847 O O . MET A 1 105 ? 16.090 -0.310 -5.918 1.00 95.12 105 MET A O 1
ATOM 851 N N . TRP A 1 106 ? 14.402 0.622 -4.778 1.00 96.19 106 TRP A N 1
ATOM 852 C CA . TRP A 1 106 ? 13.375 -0.197 -5.411 1.00 96.19 106 TRP A CA 1
ATOM 853 C C . TRP A 1 106 ? 13.150 0.178 -6.881 1.00 96.19 106 TRP A C 1
ATOM 855 O O . TRP A 1 106 ? 13.041 -0.713 -7.721 1.00 96.19 106 TRP A O 1
ATOM 865 N N . LEU A 1 107 ? 13.103 1.466 -7.218 1.00 95.00 107 LEU A N 1
ATOM 866 C CA . LEU A 1 107 ? 12.852 1.933 -8.587 1.00 95.00 107 LEU A CA 1
ATOM 867 C C . LEU A 1 107 ? 14.069 1.809 -9.513 1.00 95.00 107 LEU A C 1
ATOM 869 O O . LEU A 1 107 ? 13.897 1.616 -10.717 1.00 95.00 107 LEU A O 1
ATOM 873 N N . ASP A 1 108 ? 15.284 1.889 -8.972 1.00 92.56 108 ASP A N 1
ATOM 874 C CA . ASP A 1 108 ? 16.522 1.874 -9.752 1.00 92.56 108 ASP A CA 1
ATOM 875 C C . ASP A 1 108 ? 16.897 0.456 -10.213 1.00 92.56 108 ASP A C 1
ATOM 877 O O . ASP A 1 108 ? 17.761 -0.219 -9.661 1.00 92.56 108 ASP A O 1
ATOM 881 N N . TYR A 1 109 ? 16.195 -0.044 -11.229 1.00 87.75 109 TYR A N 1
ATOM 882 C CA . TYR A 1 109 ? 16.476 -1.356 -11.821 1.00 87.75 109 TYR A CA 1
ATOM 883 C C . TYR A 1 109 ? 17.750 -1.403 -12.667 1.00 87.75 109 TYR A C 1
ATOM 885 O O . TYR A 1 109 ? 18.198 -2.507 -12.980 1.00 87.75 109 TYR A O 1
ATOM 893 N N . GLY A 1 110 ? 18.303 -0.245 -13.041 1.00 88.19 110 GLY A N 1
ATOM 894 C CA . GLY A 1 110 ? 19.545 -0.156 -13.802 1.00 88.19 110 GLY A CA 1
ATOM 895 C C . GLY A 1 110 ? 20.753 -0.492 -12.934 1.00 88.19 110 GLY A C 1
ATOM 896 O O . GLY A 1 110 ? 21.576 -1.313 -13.331 1.00 88.19 110 GLY A O 1
ATOM 897 N N . GLU A 1 111 ? 20.806 0.084 -11.731 1.00 90.12 111 GLU A N 1
ATOM 898 C CA . GLU A 1 111 ? 21.935 -0.079 -10.809 1.00 90.12 111 GLU A CA 1
ATOM 899 C C . GLU A 1 111 ? 21.689 -1.146 -9.733 1.00 90.12 111 GLU A C 1
ATOM 901 O O . GLU A 1 111 ? 22.635 -1.790 -9.281 1.00 90.12 111 GLU A O 1
ATOM 906 N N . ILE A 1 112 ? 20.433 -1.372 -9.316 1.00 91.44 112 ILE A N 1
ATOM 907 C CA . ILE A 1 112 ? 20.099 -2.298 -8.223 1.00 91.44 112 ILE A CA 1
ATOM 908 C C . ILE A 1 112 ? 19.603 -3.646 -8.771 1.00 91.44 112 ILE A C 1
ATOM 910 O O . ILE A 1 112 ? 18.471 -3.740 -9.281 1.00 91.44 112 ILE A O 1
ATOM 914 N N . PRO A 1 113 ? 20.390 -4.733 -8.603 1.00 90.44 113 PRO A N 1
ATOM 915 C CA . PRO A 1 113 ? 19.986 -6.072 -9.010 1.00 90.44 113 PRO A CA 1
ATOM 916 C C . PRO A 1 113 ? 18.737 -6.542 -8.265 1.00 90.44 113 PRO A C 1
ATOM 918 O O . PRO A 1 113 ? 18.519 -6.213 -7.098 1.00 90.44 113 PRO A O 1
ATOM 921 N N . ALA A 1 114 ? 17.956 -7.412 -8.907 1.00 88.44 114 ALA A N 1
ATOM 922 C CA . ALA A 1 114 ? 16.731 -7.971 -8.333 1.00 88.44 114 ALA A CA 1
ATOM 923 C C . ALA A 1 114 ? 16.925 -8.561 -6.922 1.00 88.44 114 ALA A C 1
ATOM 925 O O . ALA A 1 114 ? 16.096 -8.337 -6.045 1.00 88.44 114 ALA A O 1
ATOM 926 N N . MET A 1 115 ? 18.035 -9.268 -6.682 1.00 89.31 115 MET A N 1
ATOM 927 C CA . MET A 1 115 ? 18.321 -9.879 -5.377 1.00 89.31 115 MET A CA 1
ATOM 928 C C . MET A 1 115 ? 18.521 -8.856 -4.253 1.00 89.31 115 MET A C 1
ATOM 930 O O . MET A 1 115 ? 18.189 -9.150 -3.109 1.00 89.31 115 MET A O 1
ATOM 934 N N . GLU A 1 116 ? 19.048 -7.668 -4.560 1.00 92.19 116 GLU A N 1
ATOM 935 C CA . GLU A 1 116 ? 19.191 -6.585 -3.581 1.00 92.19 116 GLU A CA 1
ATOM 936 C C . GLU A 1 116 ? 17.844 -5.900 -3.337 1.00 92.19 116 GLU A C 1
ATOM 938 O O . GLU A 1 116 ? 17.464 -5.681 -2.189 1.00 92.19 116 GLU A O 1
ATOM 943 N N . ALA A 1 117 ? 17.065 -5.664 -4.397 1.00 92.62 117 ALA A N 1
ATOM 944 C CA . ALA A 1 117 ? 15.732 -5.075 -4.289 1.00 92.62 117 ALA A CA 1
ATOM 945 C C . ALA A 1 117 ? 14.776 -5.935 -3.438 1.00 92.62 117 ALA A C 1
ATOM 947 O O . ALA A 1 117 ? 14.019 -5.401 -2.629 1.00 92.62 117 ALA A O 1
ATOM 948 N N . VAL A 1 118 ? 14.837 -7.268 -3.552 1.00 92.75 118 VAL A N 1
ATOM 949 C CA . VAL A 1 118 ? 14.010 -8.191 -2.749 1.00 92.75 118 VAL A CA 1
ATOM 950 C C . VAL A 1 118 ? 14.272 -8.052 -1.243 1.00 92.75 118 VAL A C 1
ATOM 952 O O . VAL A 1 118 ? 13.359 -8.272 -0.454 1.00 92.75 118 VAL A O 1
ATOM 955 N N . LYS A 1 119 ? 15.461 -7.610 -0.809 1.00 94.50 119 LYS A N 1
ATOM 956 C CA . LYS A 1 119 ? 15.755 -7.387 0.622 1.00 94.50 119 LYS A CA 1
ATOM 957 C C . LYS A 1 119 ? 14.942 -6.240 1.232 1.00 94.50 119 LYS A C 1
ATOM 959 O O . LYS A 1 119 ? 14.797 -6.176 2.452 1.00 94.50 119 LYS A O 1
ATOM 964 N N . LEU A 1 120 ? 14.405 -5.346 0.400 1.00 94.88 120 LEU A N 1
ATOM 965 C CA . LEU A 1 120 ? 13.503 -4.274 0.828 1.00 94.88 120 LEU A CA 1
ATOM 966 C C . LEU A 1 120 ? 12.094 -4.801 1.147 1.00 94.88 120 LEU A C 1
ATOM 968 O O . LEU A 1 120 ? 11.331 -4.132 1.838 1.00 94.88 120 LEU A O 1
ATOM 972 N N . ILE A 1 121 ? 11.752 -6.005 0.679 1.00 96.56 121 ILE A N 1
ATOM 973 C CA . ILE A 1 121 ? 10.435 -6.623 0.837 1.00 96.56 121 ILE A CA 1
ATOM 974 C C . ILE A 1 121 ? 10.355 -7.323 2.193 1.00 96.56 121 ILE A C 1
ATOM 976 O O . ILE A 1 121 ? 10.631 -8.513 2.331 1.00 96.56 121 ILE A O 1
ATOM 980 N N . ARG A 1 122 ? 9.986 -6.554 3.217 1.00 96.25 122 ARG A N 1
ATOM 981 C CA . ARG A 1 122 ? 9.858 -7.009 4.607 1.00 96.25 122 ARG A CA 1
ATOM 982 C C . ARG A 1 122 ? 8.761 -6.227 5.340 1.00 96.25 122 ARG A C 1
ATOM 984 O O . ARG A 1 122 ? 8.433 -5.123 4.904 1.00 96.25 122 ARG A O 1
ATOM 991 N N . PRO A 1 123 ? 8.188 -6.767 6.432 1.00 96.31 123 PRO A N 1
ATOM 992 C CA . PRO A 1 123 ? 7.244 -6.019 7.257 1.00 96.31 123 PRO A CA 1
ATOM 993 C C . PRO A 1 123 ? 7.885 -4.756 7.837 1.00 96.31 123 PRO A C 1
ATOM 995 O O . PRO A 1 123 ? 9.085 -4.726 8.132 1.00 96.31 123 PRO A O 1
ATOM 998 N N . THR A 1 124 ? 7.063 -3.728 8.035 1.00 94.25 124 THR A N 1
ATOM 999 C CA . THR A 1 124 ? 7.445 -2.500 8.736 1.00 94.25 124 THR A CA 1
ATOM 1000 C C . THR A 1 124 ? 6.569 -2.294 9.965 1.00 94.25 124 THR A C 1
ATOM 1002 O O . THR A 1 124 ? 5.371 -2.575 9.952 1.00 94.25 124 THR A O 1
ATOM 1005 N N . GLU A 1 125 ? 7.176 -1.776 11.028 1.00 93.19 125 GLU A N 1
ATOM 1006 C CA . GLU A 1 125 ? 6.477 -1.353 12.249 1.00 93.19 125 GLU A CA 1
ATOM 1007 C C . GLU A 1 125 ? 6.094 0.140 12.198 1.00 93.19 125 GLU A C 1
ATOM 1009 O O . GLU A 1 125 ? 5.392 0.641 13.069 1.00 93.19 125 GLU A O 1
ATOM 1014 N N . SER A 1 126 ? 6.544 0.865 11.168 1.00 92.25 126 SER A N 1
ATOM 1015 C CA . SER A 1 126 ? 6.333 2.307 10.980 1.00 92.25 126 SER A CA 1
ATOM 1016 C C . SER A 1 126 ? 4.949 2.593 10.381 1.00 92.25 126 SER A C 1
ATOM 1018 O O . SER A 1 126 ? 4.819 3.180 9.309 1.00 92.25 126 SER A O 1
ATOM 1020 N N . ILE A 1 127 ? 3.894 2.121 11.044 1.00 94.75 127 ILE A N 1
ATOM 1021 C CA . ILE A 1 127 ? 2.502 2.311 10.622 1.00 94.75 127 ILE A CA 1
ATOM 1022 C C . ILE A 1 127 ? 1.652 2.855 11.767 1.00 94.75 127 ILE A C 1
ATOM 1024 O O . ILE A 1 127 ? 1.839 2.512 12.931 1.00 94.75 127 ILE A O 1
ATOM 1028 N N . ALA A 1 128 ? 0.691 3.701 11.417 1.00 95.31 128 ALA A N 1
ATOM 1029 C CA . ALA A 1 128 ? -0.403 4.118 12.277 1.00 95.31 128 ALA A CA 1
ATOM 1030 C C . ALA A 1 128 ? -1.714 3.559 11.717 1.00 95.31 128 ALA A C 1
ATOM 1032 O O . ALA A 1 128 ? -1.852 3.355 10.509 1.00 95.31 128 ALA A O 1
ATOM 1033 N N . LEU A 1 129 ? -2.683 3.311 12.593 1.00 96.00 129 LEU A N 1
ATOM 1034 C CA . LEU A 1 129 ? -3.995 2.813 12.201 1.00 96.00 129 LEU A CA 1
ATOM 1035 C C . LEU A 1 129 ? -5.086 3.323 13.137 1.00 96.00 129 LEU A C 1
ATOM 1037 O O . LEU A 1 129 ? -4.840 3.562 14.320 1.00 96.00 129 LEU A O 1
ATOM 1041 N N . HIS A 1 130 ? -6.302 3.446 12.616 1.00 96.50 130 HIS A N 1
ATOM 1042 C CA . HIS A 1 130 ? -7.497 3.714 13.413 1.00 96.50 130 HIS A CA 1
ATOM 1043 C C . HIS A 1 130 ? -8.730 3.033 12.799 1.00 96.50 130 HIS A C 1
ATOM 1045 O O . HIS A 1 130 ? -8.770 2.806 11.586 1.00 96.50 130 HIS A O 1
ATOM 1051 N N . PRO A 1 131 ? -9.739 2.676 13.613 1.00 96.94 131 PRO A N 1
ATOM 1052 C CA . PRO A 1 131 ? -10.985 2.118 13.103 1.00 96.94 131 PRO A CA 1
ATOM 1053 C C . PRO A 1 131 ? -11.760 3.178 12.316 1.00 96.94 131 PRO A C 1
ATOM 1055 O O . PRO A 1 131 ? -11.810 4.343 12.716 1.00 96.94 131 PRO A O 1
ATOM 1058 N N . VAL A 1 132 ? -12.396 2.762 11.223 1.00 96.94 132 VAL A N 1
ATOM 1059 C CA . VAL A 1 132 ? -13.258 3.613 10.387 1.00 96.94 132 VAL A CA 1
ATOM 1060 C C . VAL A 1 132 ? -14.675 3.047 10.298 1.00 96.94 132 VAL A C 1
ATOM 1062 O O . VAL A 1 132 ? -14.965 1.935 10.743 1.00 96.94 132 VAL A O 1
ATOM 1065 N N . SER A 1 133 ? -15.590 3.836 9.743 1.00 94.62 133 SER A N 1
ATOM 1066 C CA . SER A 1 133 ? -16.980 3.427 9.537 1.00 94.62 133 SER A CA 1
ATOM 1067 C C . SER A 1 133 ? -17.114 2.336 8.467 1.00 94.62 133 SER A C 1
ATOM 1069 O O . SER A 1 133 ? -16.363 2.296 7.494 1.00 94.62 133 SER A O 1
ATOM 1071 N N . THR A 1 134 ? -18.153 1.504 8.574 1.00 93.75 134 THR A N 1
ATOM 1072 C CA . THR A 1 134 ? -18.530 0.501 7.557 1.00 93.75 134 THR A CA 1
ATOM 1073 C C . THR A 1 134 ? -18.976 1.110 6.228 1.00 93.75 134 THR A C 1
ATOM 1075 O O . THR A 1 134 ? -19.155 0.385 5.251 1.00 93.75 134 THR A O 1
ATOM 1078 N N . VAL A 1 135 ? -19.107 2.436 6.158 1.00 92.12 135 VAL A N 1
ATOM 1079 C CA . VAL A 1 135 ? -19.306 3.200 4.920 1.00 92.12 135 VAL A CA 1
ATOM 1080 C C . VAL A 1 135 ? -18.292 2.812 3.837 1.00 92.12 135 VAL A C 1
ATOM 1082 O O . VAL A 1 135 ? -18.679 2.698 2.675 1.00 92.12 135 VAL A O 1
ATOM 1085 N N . VAL A 1 136 ? -17.037 2.529 4.206 1.00 94.50 136 VAL A N 1
ATOM 1086 C CA . VAL A 1 136 ? -15.978 2.126 3.262 1.00 94.50 136 VAL A CA 1
ATOM 1087 C C . VAL A 1 136 ? -16.245 0.777 2.576 1.00 94.50 136 VAL A C 1
ATOM 1089 O O . VAL A 1 136 ? -15.675 0.475 1.532 1.00 94.50 136 VAL A O 1
ATOM 1092 N N . ASN A 1 137 ? -17.155 -0.045 3.110 1.00 93.38 137 ASN A N 1
ATOM 1093 C CA . ASN A 1 137 ? -17.472 -1.355 2.533 1.00 93.38 137 ASN A CA 1
ATOM 1094 C C . ASN A 1 137 ? -18.111 -1.251 1.139 1.00 93.38 137 ASN A C 1
ATOM 1096 O O . ASN A 1 137 ? -18.095 -2.220 0.381 1.00 93.38 137 ASN A O 1
ATOM 1100 N N . ASN A 1 138 ? -18.710 -0.105 0.808 1.00 93.62 138 ASN A N 1
ATOM 1101 C CA . ASN A 1 138 ? -19.232 0.158 -0.524 1.00 93.62 138 ASN A CA 1
ATOM 1102 C C . ASN A 1 138 ? -18.211 0.982 -1.311 1.00 93.62 138 ASN A C 1
ATOM 1104 O O . ASN A 1 138 ? -18.076 2.177 -1.081 1.00 93.62 138 ASN A O 1
ATOM 1108 N N . SER A 1 139 ? -17.556 0.360 -2.291 1.00 93.06 139 SER A N 1
ATOM 1109 C CA . SER A 1 139 ? -16.526 0.993 -3.128 1.00 93.06 139 SER A CA 1
ATOM 1110 C C . SER A 1 139 ? -17.017 2.169 -3.979 1.00 93.06 139 SER A C 1
ATOM 1112 O O . SER A 1 139 ? -16.205 2.864 -4.578 1.00 93.06 139 SER A O 1
ATOM 1114 N N . ARG A 1 140 ? -18.335 2.408 -4.052 1.00 93.56 140 ARG A N 1
ATOM 1115 C CA . ARG A 1 140 ? -18.904 3.612 -4.680 1.00 93.56 140 ARG A CA 1
ATOM 1116 C C . ARG A 1 140 ? -18.832 4.851 -3.783 1.00 93.56 140 ARG A C 1
ATOM 1118 O O . ARG A 1 140 ? -19.127 5.943 -4.256 1.00 93.56 140 ARG A O 1
ATOM 1125 N N . ASN A 1 141 ? -18.513 4.679 -2.503 1.00 92.69 141 ASN A N 1
ATOM 1126 C CA . ASN A 1 141 ? -18.402 5.769 -1.547 1.00 92.69 141 ASN A CA 1
ATOM 1127 C C . ASN A 1 141 ? -16.991 6.362 -1.604 1.00 92.69 141 ASN A C 1
ATOM 1129 O O . ASN A 1 141 ? -16.044 5.749 -1.116 1.00 92.69 141 ASN A O 1
ATOM 1133 N N . ASP A 1 142 ? -16.880 7.559 -2.172 1.00 90.69 142 ASP A N 1
ATOM 1134 C CA . ASP A 1 142 ? -15.626 8.305 -2.303 1.00 90.69 142 ASP A CA 1
ATOM 1135 C C . ASP A 1 142 ? -15.758 9.677 -1.628 1.00 90.69 142 ASP A C 1
ATOM 1137 O O . ASP A 1 142 ? -16.042 10.697 -2.255 1.00 90.69 142 ASP A O 1
ATOM 1141 N N . PHE A 1 143 ? -15.696 9.677 -0.298 1.00 92.31 143 PHE A N 1
ATOM 1142 C CA . PHE A 1 143 ? -15.828 10.881 0.519 1.00 92.31 143 PHE A CA 1
ATOM 1143 C C . PHE A 1 143 ? -15.032 10.758 1.824 1.00 92.31 143 PHE A C 1
ATOM 1145 O O . PHE A 1 143 ? -14.665 9.662 2.253 1.00 92.31 143 PHE A O 1
ATOM 1152 N N . LEU A 1 144 ? -14.749 11.897 2.465 1.00 89.44 144 LEU A N 1
ATOM 1153 C CA . LEU A 1 144 ? -13.804 12.005 3.588 1.00 89.44 144 LEU A CA 1
ATOM 1154 C C . LEU A 1 144 ? -14.158 11.118 4.791 1.00 89.44 144 LEU A C 1
ATOM 1156 O O . LEU A 1 144 ? -13.275 10.715 5.542 1.00 89.44 144 LEU A O 1
ATOM 1160 N N . GLU A 1 145 ? -15.431 10.792 4.996 1.00 89.88 145 GLU A N 1
ATOM 1161 C CA . GLU A 1 145 ? -15.893 9.921 6.079 1.00 89.88 145 GLU A CA 1
ATOM 1162 C C . GLU A 1 145 ? -15.308 8.503 5.993 1.00 89.88 145 GLU A C 1
ATOM 1164 O O . GLU A 1 145 ? -15.200 7.844 7.025 1.00 89.88 145 GLU A O 1
ATOM 1169 N N . CYS A 1 146 ? -14.878 8.046 4.810 1.00 93.00 146 CYS A N 1
ATOM 1170 C CA . CYS A 1 146 ? -14.241 6.738 4.635 1.00 93.00 146 CYS A CA 1
ATOM 1171 C C . CYS A 1 146 ? -12.900 6.617 5.377 1.00 93.00 146 CYS A C 1
ATOM 1173 O O . CYS A 1 146 ? -12.464 5.502 5.648 1.00 93.00 146 CYS A O 1
ATOM 1175 N N . ILE A 1 147 ? -12.250 7.736 5.713 1.00 92.62 147 ILE A N 1
ATOM 1176 C CA . ILE A 1 147 ? -10.963 7.770 6.429 1.00 92.62 147 ILE A CA 1
ATOM 1177 C C . ILE A 1 147 ? -11.053 8.443 7.803 1.00 92.62 147 ILE A C 1
ATOM 1179 O O . ILE A 1 147 ? -10.028 8.651 8.446 1.00 92.62 147 ILE A O 1
ATOM 1183 N N . LYS A 1 148 ? -12.247 8.856 8.247 1.00 93.31 148 LYS A N 1
ATOM 1184 C CA . LYS A 1 148 ? -12.399 9.501 9.556 1.00 93.31 148 LYS A CA 1
ATOM 1185 C C . LYS A 1 148 ? -12.384 8.439 10.661 1.00 93.31 148 LYS A C 1
ATOM 1187 O O . LYS A 1 148 ? -13.104 7.443 10.541 1.00 93.31 148 LYS A O 1
ATOM 1192 N N . PRO A 1 149 ? -11.627 8.662 11.751 1.00 95.12 149 PRO A N 1
ATOM 1193 C CA . PRO A 1 149 ? -11.630 7.751 12.882 1.00 95.12 149 PRO A CA 1
ATOM 1194 C C . PRO A 1 149 ? -13.017 7.697 13.524 1.00 95.12 149 PRO A C 1
ATOM 1196 O O . PRO A 1 149 ? -13.704 8.715 13.633 1.00 95.12 149 PRO A O 1
ATOM 1199 N N . ILE A 1 150 ? -13.408 6.507 13.973 1.00 94.62 150 ILE A N 1
ATOM 1200 C CA . ILE A 1 150 ? -14.614 6.294 14.779 1.00 94.62 150 ILE A CA 1
ATOM 1201 C C . ILE A 1 150 ? -14.246 5.818 16.185 1.00 94.62 150 ILE A C 1
ATOM 1203 O O . ILE A 1 150 ? -13.200 5.209 16.400 1.00 94.62 150 ILE A O 1
ATOM 1207 N N . GLU A 1 151 ? -15.134 6.041 17.148 1.00 91.88 151 GLU A N 1
ATOM 1208 C CA . GLU A 1 151 ? -15.038 5.376 18.445 1.00 91.88 151 GLU A CA 1
ATOM 1209 C C . GLU A 1 151 ? -15.695 3.998 18.355 1.00 91.88 151 GLU A C 1
ATOM 1211 O O . GLU A 1 151 ? -16.872 3.870 18.006 1.00 91.88 151 GLU A O 1
ATOM 1216 N N . LEU A 1 152 ? -14.943 2.946 18.683 1.00 85.44 152 LEU A N 1
ATOM 1217 C CA . LEU A 1 152 ? -15.530 1.622 18.851 1.00 85.44 152 LEU A CA 1
ATOM 1218 C C . LEU A 1 152 ? -16.307 1.624 20.162 1.00 85.44 152 LEU A C 1
ATOM 1220 O O . LEU A 1 152 ? -15.722 1.681 21.243 1.00 85.44 152 LEU A O 1
ATOM 1224 N N . GLY A 1 153 ? -17.636 1.581 20.067 1.00 70.00 153 GLY A N 1
ATOM 1225 C CA . GLY A 1 153 ? -18.492 1.487 21.240 1.00 70.00 153 GLY 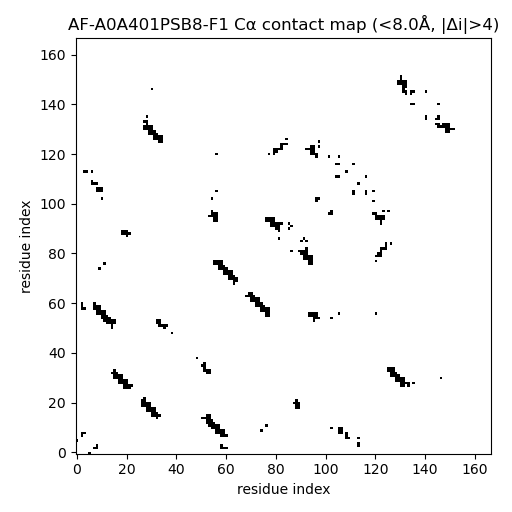A CA 1
ATOM 1226 C C . GLY A 1 153 ? -18.085 0.282 22.086 1.00 70.00 153 GLY A C 1
ATOM 1227 O O . GLY A 1 153 ? -18.172 -0.859 21.633 1.00 70.00 153 GLY A O 1
ATOM 1228 N N . VAL A 1 154 ? -17.651 0.524 23.326 1.00 50.31 154 VAL A N 1
ATOM 1229 C CA . VAL A 1 154 ? -17.451 -0.541 24.311 1.00 50.31 154 VAL A CA 1
ATOM 1230 C C . VAL A 1 154 ? -18.795 -1.249 24.462 1.00 50.31 154 VAL A C 1
ATOM 1232 O O . VAL A 1 154 ? -19.738 -0.675 25.012 1.00 50.31 154 VAL A O 1
ATOM 1235 N N . LYS A 1 155 ? -18.918 -2.492 23.970 1.00 43.09 155 LYS A N 1
ATOM 1236 C CA . LYS A 1 155 ? -20.049 -3.353 24.335 1.00 43.09 155 LYS A CA 1
ATOM 1237 C C . LYS A 1 155 ? -19.994 -3.459 25.860 1.00 43.09 155 LYS A C 1
ATOM 1239 O O . LYS A 1 155 ? -19.120 -4.139 26.392 1.00 43.09 155 LYS A O 1
ATOM 1244 N N . LYS A 1 156 ? -20.874 -2.740 26.574 1.00 35.69 156 LYS A N 1
ATOM 1245 C CA . LYS A 1 156 ? -21.086 -2.941 28.011 1.00 35.69 156 LYS A CA 1
ATOM 1246 C C . LYS A 1 156 ? -21.348 -4.431 28.180 1.00 35.69 156 LYS A C 1
ATOM 1248 O O . LYS A 1 156 ? -22.404 -4.914 27.778 1.00 35.69 156 LYS A O 1
ATOM 1253 N N . VAL A 1 157 ? -20.384 -5.157 28.737 1.00 39.44 157 VAL A N 1
ATOM 1254 C CA . VAL A 1 157 ? -20.636 -6.490 29.271 1.00 39.44 157 VAL A CA 1
ATOM 1255 C C . VAL A 1 157 ? -21.723 -6.271 30.311 1.00 39.44 157 VAL A C 1
ATOM 1257 O O . VAL A 1 157 ? -21.493 -5.611 31.323 1.00 39.44 157 VAL A O 1
ATOM 1260 N N . GLY A 1 158 ? -22.943 -6.701 29.995 1.00 39.31 158 GLY A N 1
ATOM 1261 C CA . GLY A 1 158 ? -24.072 -6.634 30.904 1.00 39.31 158 GLY A CA 1
ATOM 1262 C C . GLY A 1 158 ? -23.790 -7.545 32.085 1.00 39.31 158 GLY A C 1
ATOM 1263 O O . GLY A 1 158 ? -24.202 -8.699 32.086 1.00 39.31 158 GLY A O 1
ATOM 1264 N N . VAL A 1 159 ? -23.069 -7.040 33.085 1.00 38.91 159 VAL A N 1
ATOM 1265 C CA . VAL A 1 159 ? -23.039 -7.659 34.403 1.00 38.91 159 VAL A CA 1
ATOM 1266 C C . VAL A 1 159 ? -24.400 -7.358 35.012 1.00 38.91 159 VAL A C 1
ATOM 1268 O O . VAL A 1 159 ? -24.638 -6.291 35.576 1.00 38.91 159 VAL A O 1
ATOM 1271 N N . LEU A 1 160 ? -25.331 -8.283 34.796 1.00 38.62 160 LEU A N 1
ATOM 1272 C CA . LEU A 1 160 ? -26.607 -8.328 35.483 1.00 38.62 160 LEU A CA 1
ATOM 1273 C C . LEU A 1 160 ? -26.305 -8.569 36.969 1.00 38.62 160 LEU A C 1
ATOM 1275 O O . LEU A 1 160 ? -26.188 -9.708 37.413 1.00 38.62 160 LEU A O 1
ATOM 1279 N N . PHE A 1 161 ? -26.125 -7.496 37.738 1.00 36.75 161 PHE A N 1
ATOM 1280 C CA . PHE A 1 161 ? -26.158 -7.578 39.193 1.00 36.75 161 PHE A CA 1
ATOM 1281 C C . PHE A 1 161 ? -27.599 -7.891 39.598 1.00 36.75 161 PHE A C 1
ATOM 1283 O O . PHE A 1 161 ? -28.449 -7.006 39.686 1.00 36.75 161 PHE A O 1
ATOM 1290 N N . ILE A 1 162 ? -27.887 -9.175 39.802 1.00 39.66 162 ILE A N 1
ATOM 1291 C CA . ILE A 1 162 ? -29.102 -9.615 40.479 1.00 39.66 162 ILE A CA 1
ATOM 1292 C C . ILE A 1 162 ? -28.901 -9.291 41.962 1.00 39.66 162 ILE A C 1
ATOM 1294 O O . ILE A 1 162 ? -28.260 -10.042 42.695 1.00 39.66 162 ILE A O 1
ATOM 1298 N N . CYS A 1 163 ? -29.416 -8.146 42.406 1.00 34.97 163 CYS A N 1
ATOM 1299 C CA . CYS A 1 163 ? -29.600 -7.885 43.828 1.00 34.97 163 CYS A CA 1
ATOM 1300 C C . CYS A 1 163 ? -30.723 -8.796 44.337 1.00 34.97 163 CYS A C 1
ATOM 1302 O O . CYS A 1 163 ? -31.900 -8.505 44.135 1.00 34.97 163 CYS A O 1
ATOM 1304 N N . PHE A 1 164 ? -30.370 -9.893 45.005 1.00 39.59 164 PHE A N 1
ATOM 1305 C CA . PHE A 1 164 ? -31.311 -10.584 45.881 1.00 39.59 164 PHE A CA 1
ATOM 1306 C C . PHE A 1 164 ? -31.475 -9.748 47.153 1.00 39.59 164 PHE A C 1
ATOM 1308 O O . PHE A 1 164 ? -30.611 -9.752 48.027 1.00 39.59 164 PHE A O 1
ATOM 1315 N N . ALA A 1 165 ? -32.579 -9.009 47.244 1.00 40.69 165 ALA A N 1
ATOM 1316 C CA . ALA A 1 165 ? -33.079 -8.521 48.519 1.00 40.69 165 ALA A CA 1
ATOM 1317 C C . ALA A 1 165 ? -33.816 -9.684 49.195 1.00 40.69 165 ALA A C 1
ATOM 1319 O O . ALA A 1 165 ? -34.899 -10.060 48.751 1.00 40.69 165 ALA A O 1
ATOM 1320 N N . ASN A 1 166 ? -33.221 -10.273 50.233 1.00 43.16 166 ASN A N 1
ATOM 1321 C CA . ASN A 1 166 ? -33.963 -11.130 51.153 1.00 43.16 166 ASN A CA 1
ATOM 1322 C C . ASN A 1 166 ? -34.539 -10.275 52.279 1.00 43.16 166 ASN A C 1
ATOM 1324 O O . ASN A 1 166 ? -33.862 -9.397 52.818 1.00 43.16 166 ASN A O 1
ATOM 1328 N N . SER A 1 167 ? -35.818 -10.537 52.534 1.00 48.97 167 SER A N 1
ATOM 1329 C CA . SER A 1 167 ? -36.664 -9.980 53.591 1.00 48.97 167 SER A CA 1
ATOM 1330 C C . SER A 1 167 ? -36.270 -10.488 54.973 1.00 48.97 167 SER A C 1
ATOM 1332 O O . SER A 1 167 ? -35.703 -11.603 55.044 1.00 48.97 167 SER A O 1
#

Solvent-accessible surface area (backbone atoms only — not comparable to full-atom values): 10288 Å² total; per-residue (Å²): 132,63,58,64,78,72,46,35,47,43,74,46,77,34,76,46,48,76,49,60,24,76,53,97,92,44,74,50,36,28,42,35,27,43,70,70,78,87,74,62,90,80,60,95,57,97,68,84,81,74,78,58,62,28,38,28,40,22,41,45,51,77,47,66,52,93,88,61,72,74,69,44,76,47,73,46,78,43,72,33,58,35,26,89,90,38,46,90,45,38,70,56,33,67,16,46,37,77,54,70,67,47,45,49,49,49,57,36,48,88,83,39,52,51,78,62,42,54,71,60,63,38,59,60,77,78,60,38,72,46,44,27,47,73,66,49,77,42,85,86,60,87,57,75,66,51,73,36,75,54,82,80,75,77,77,75,77,80,77,77,79,79,79,81,82,81,132